Protein AF-A0A5J4SI68-F1 (afdb_monomer_lite)

Organism: NCBI:txid222440

Sequence (116 aa):
MGKGCCAIAISFLHKAMLLPDEFRGAMIEILKRNHSDIISGNFATVLNKCISDTDTYTYDHGLILALNLLRFGSEDVQQKVKEGVPIERVRNLMTNLDDKIQLTAELLNQRIIAIS

Structure (mmCIF, N/CA/C/O backbone):
data_AF-A0A5J4SI68-F1
#
_entry.id   AF-A0A5J4SI68-F1
#
loop_
_atom_site.group_PDB
_atom_site.id
_atom_site.type_symbol
_atom_site.label_atom_id
_atom_site.label_alt_id
_atom_site.label_comp_id
_atom_site.label_asym_id
_atom_site.label_entity_id
_atom_site.label_seq_id
_atom_site.pdbx_PDB_ins_code
_atom_site.Cartn_x
_atom_site.Cartn_y
_atom_site.Cartn_z
_atom_site.occupancy
_atom_site.B_iso_or_equiv
_atom_site.auth_seq_id
_atom_site.auth_comp_id
_atom_site.auth_asym_id
_atom_site.auth_atom_id
_atom_site.pdbx_PDB_model_num
ATOM 1 N N . MET A 1 1 ? -19.589 -11.917 -4.844 1.00 31.52 1 MET A N 1
ATOM 2 C CA . MET A 1 1 ? -19.246 -10.999 -5.956 1.00 31.52 1 MET A CA 1
ATOM 3 C C . MET A 1 1 ? -18.374 -9.888 -5.383 1.00 31.52 1 MET A C 1
ATOM 5 O O . MET A 1 1 ? -18.856 -9.185 -4.516 1.00 31.52 1 MET A O 1
ATOM 9 N N . GLY A 1 2 ? -17.094 -9.783 -5.763 1.00 37.62 2 GLY A N 1
ATOM 10 C CA . GLY A 1 2 ? -16.121 -8.916 -5.067 1.00 37.62 2 GLY A CA 1
ATOM 11 C C . GLY A 1 2 ? -15.034 -8.342 -5.978 1.00 37.62 2 GLY A C 1
ATOM 12 O O . GLY A 1 2 ? -13.863 -8.361 -5.624 1.00 37.62 2 GLY A O 1
ATOM 13 N N . LYS A 1 3 ? -15.405 -7.904 -7.188 1.00 38.47 3 LYS A N 1
ATOM 14 C CA . LYS A 1 3 ? -14.472 -7.297 -8.160 1.00 38.47 3 LYS A CA 1
ATOM 15 C C . LYS A 1 3 ? -14.630 -5.771 -8.296 1.00 38.47 3 LYS A C 1
ATOM 17 O O . LYS A 1 3 ? -13.828 -5.148 -8.976 1.00 38.47 3 LYS A O 1
ATOM 22 N N . GLY A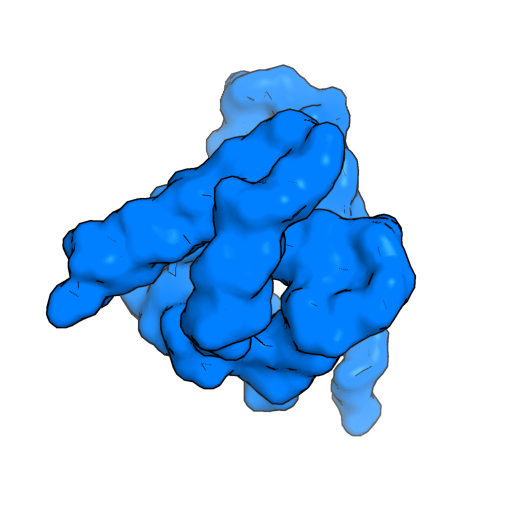 1 4 ? -15.643 -5.170 -7.661 1.00 37.66 4 GLY A N 1
ATOM 23 C CA . GLY A 1 4 ? -15.997 -3.756 -7.851 1.00 37.66 4 GLY A CA 1
ATOM 24 C C . GLY A 1 4 ? -15.249 -2.765 -6.954 1.00 37.66 4 GLY A C 1
ATOM 25 O O . GLY A 1 4 ? -14.876 -1.694 -7.420 1.00 37.66 4 GLY A O 1
ATOM 26 N N . CYS A 1 5 ? -14.982 -3.110 -5.690 1.00 49.34 5 CYS A N 1
ATOM 27 C CA . CYS A 1 5 ? -14.567 -2.117 -4.690 1.00 49.34 5 CYS A CA 1
ATOM 28 C C . CYS A 1 5 ? -13.175 -1.520 -4.954 1.00 49.34 5 CYS A C 1
ATOM 30 O O . CYS A 1 5 ? -13.004 -0.308 -4.859 1.00 49.34 5 CYS A O 1
ATOM 32 N N . CYS A 1 6 ? -12.195 -2.332 -5.362 1.00 44.94 6 CYS A N 1
ATOM 33 C CA . CYS A 1 6 ? -10.845 -1.827 -5.628 1.00 44.94 6 CYS A CA 1
ATOM 34 C C . CYS A 1 6 ? -10.768 -1.008 -6.916 1.00 44.94 6 CYS A C 1
ATOM 36 O O . CYS A 1 6 ? -10.133 0.035 -6.910 1.00 44.94 6 CYS A O 1
ATOM 38 N N . ALA A 1 7 ? -11.462 -1.403 -7.988 1.00 45.44 7 ALA A N 1
ATOM 39 C CA . ALA A 1 7 ? -11.508 -0.605 -9.214 1.00 45.44 7 ALA A CA 1
ATOM 40 C C . ALA A 1 7 ? -12.166 0.764 -8.971 1.00 45.44 7 ALA A C 1
ATOM 42 O O . ALA A 1 7 ? -11.699 1.775 -9.492 1.00 45.44 7 ALA A O 1
ATOM 43 N N . ILE A 1 8 ? -13.207 0.810 -8.134 1.00 51.62 8 ILE A N 1
ATOM 44 C CA . ILE A 1 8 ? -13.889 2.046 -7.735 1.00 51.62 8 ILE A CA 1
ATOM 45 C C . ILE A 1 8 ? -12.973 2.917 -6.861 1.00 51.62 8 ILE A C 1
ATOM 47 O O . ILE A 1 8 ? -12.798 4.095 -7.156 1.00 51.62 8 ILE A O 1
ATOM 51 N N . ALA A 1 9 ? -12.315 2.354 -5.844 1.00 52.81 9 ALA A N 1
ATOM 52 C CA . ALA A 1 9 ? -11.373 3.100 -5.005 1.00 52.81 9 ALA A CA 1
ATOM 53 C C . ALA A 1 9 ? -10.164 3.620 -5.806 1.00 52.81 9 ALA A C 1
ATOM 55 O O . ALA A 1 9 ? -9.810 4.791 -5.687 1.00 52.81 9 ALA A O 1
ATOM 56 N N . ILE A 1 10 ? -9.581 2.789 -6.677 1.00 52.22 10 ILE A N 1
ATOM 57 C CA . ILE A 1 10 ? -8.466 3.156 -7.562 1.00 52.22 10 ILE A CA 1
ATOM 58 C C . ILE A 1 10 ? -8.894 4.256 -8.539 1.00 52.22 10 ILE A C 1
ATOM 60 O O . ILE A 1 10 ? -8.157 5.217 -8.720 1.00 52.22 10 ILE A O 1
ATOM 64 N N . SER A 1 11 ? -10.092 4.182 -9.126 1.00 51.03 11 SER A N 1
ATOM 65 C CA . SER A 1 11 ? -10.582 5.225 -10.040 1.00 51.03 11 SER A CA 1
ATOM 66 C C . SER A 1 11 ? -10.960 6.531 -9.328 1.00 51.03 11 SER A C 1
ATOM 68 O O . SER A 1 11 ? -10.712 7.605 -9.880 1.00 51.03 11 SER A O 1
ATOM 70 N N . PHE A 1 12 ? -11.481 6.480 -8.097 1.00 56.56 12 PHE A N 1
ATOM 71 C CA . PHE A 1 12 ? -11.674 7.675 -7.268 1.00 56.56 12 PHE A CA 1
ATOM 72 C C . PHE A 1 12 ? -10.340 8.317 -6.871 1.00 56.56 12 PHE A C 1
ATOM 74 O O . PHE A 1 12 ? -10.210 9.534 -6.958 1.00 56.56 12 PHE A O 1
ATOM 81 N N . LEU A 1 13 ? -9.326 7.526 -6.514 1.00 56.66 13 LEU A N 1
ATOM 82 C CA . LEU A 1 13 ? -8.008 8.037 -6.125 1.00 56.66 13 LEU A CA 1
ATOM 83 C C . LEU A 1 13 ? -7.168 8.522 -7.306 1.00 56.66 13 LEU A C 1
ATOM 85 O O . LEU A 1 13 ? -6.516 9.555 -7.192 1.00 56.66 13 LEU A O 1
ATOM 89 N N . HIS A 1 14 ? -7.240 7.853 -8.457 1.00 55.75 14 HIS A N 1
ATOM 90 C CA . HIS A 1 14 ? -6.629 8.331 -9.696 1.00 55.75 14 HIS A CA 1
ATOM 91 C C . HIS A 1 14 ? -7.216 9.693 -10.099 1.00 55.75 14 HIS A C 1
ATOM 93 O O . HIS A 1 14 ? -6.481 10.611 -10.449 1.00 55.75 14 HIS A O 1
ATOM 99 N N . LYS A 1 15 ? -8.537 9.879 -9.950 1.00 51.34 15 LYS A N 1
ATOM 100 C CA . LYS A 1 15 ? -9.175 11.195 -10.112 1.00 51.34 15 LYS A CA 1
ATOM 101 C C . LYS A 1 15 ? -8.770 12.187 -9.016 1.00 51.34 15 LYS A C 1
ATOM 103 O O . LYS A 1 15 ? -8.568 13.353 -9.325 1.00 51.34 15 LYS A O 1
ATOM 108 N N . ALA A 1 16 ? -8.609 11.750 -7.766 1.00 51.22 16 ALA A N 1
ATOM 109 C CA . ALA A 1 16 ? -8.198 12.610 -6.652 1.00 51.22 16 ALA A CA 1
ATOM 110 C C . ALA A 1 16 ? -6.749 13.116 -6.764 1.00 51.22 16 ALA A C 1
ATOM 112 O O . ALA A 1 16 ? -6.457 14.221 -6.312 1.00 51.22 16 ALA A O 1
ATOM 113 N N . MET A 1 17 ? -5.849 12.347 -7.384 1.00 53.28 17 MET A N 1
ATOM 114 C CA . MET A 1 17 ? -4.486 12.792 -7.701 1.00 53.28 17 MET A CA 1
ATOM 115 C C . MET A 1 17 ? -4.437 13.875 -8.783 1.00 53.28 17 MET A C 1
ATOM 117 O O . MET A 1 17 ? -3.490 14.653 -8.818 1.00 53.28 17 MET A O 1
ATOM 121 N N . LEU A 1 18 ? -5.454 13.938 -9.646 1.00 55.22 18 LEU A N 1
ATOM 122 C CA . LEU A 1 18 ? -5.596 14.965 -10.682 1.00 55.22 18 LEU A CA 1
ATOM 123 C C . LEU A 1 18 ? -6.295 16.234 -10.167 1.00 55.22 18 LEU A C 1
ATOM 125 O O . LEU A 1 18 ? -6.437 17.198 -10.918 1.00 55.22 18 LEU A O 1
ATOM 129 N N . LEU A 1 19 ? -6.752 16.239 -8.910 1.00 49.75 19 LEU A N 1
ATOM 130 C CA . LEU A 1 19 ? -7.484 17.354 -8.322 1.00 49.75 19 LEU A CA 1
ATOM 131 C C . LEU A 1 19 ? -6.565 18.255 -7.472 1.00 49.75 19 LEU A C 1
ATOM 133 O O . LEU A 1 19 ? -5.753 17.740 -6.695 1.00 49.75 19 LEU A O 1
ATOM 137 N N . PRO A 1 20 ? -6.719 19.590 -7.572 1.00 50.00 20 PRO A N 1
ATOM 138 C CA . PRO A 1 20 ? -6.051 20.544 -6.689 1.00 50.00 20 PRO A CA 1
ATOM 139 C C . PRO A 1 20 ? -6.334 20.256 -5.205 1.00 50.00 20 PRO A C 1
ATOM 141 O O . PRO A 1 20 ? -7.408 19.757 -4.856 1.00 50.00 20 PRO A O 1
ATOM 144 N N . ASP A 1 21 ? -5.384 20.592 -4.325 1.00 53.19 21 ASP A N 1
ATOM 145 C CA . ASP A 1 21 ? -5.420 20.283 -2.883 1.00 53.19 21 ASP A CA 1
ATOM 146 C C . ASP A 1 21 ? -6.729 20.718 -2.190 1.00 53.19 21 ASP A C 1
ATOM 148 O O . ASP A 1 21 ? -7.222 20.022 -1.300 1.00 53.19 21 ASP A O 1
ATOM 152 N N . GLU A 1 22 ? -7.348 21.809 -2.648 1.00 53.22 22 GLU A N 1
ATOM 153 C CA . GLU A 1 22 ? -8.640 22.322 -2.166 1.00 53.22 22 GLU A CA 1
ATOM 154 C C . GLU A 1 22 ? -9.831 21.369 -2.393 1.00 53.22 22 GLU A C 1
ATOM 156 O O . GLU A 1 22 ? -10.756 21.325 -1.582 1.00 53.22 22 GLU A O 1
ATOM 161 N N . PHE A 1 23 ? -9.793 20.530 -3.432 1.00 52.97 23 PHE A N 1
ATOM 162 C CA . PHE A 1 23 ? -10.824 19.520 -3.709 1.00 52.97 23 PHE A CA 1
ATOM 163 C C . PHE A 1 23 ? -10.533 18.179 -3.029 1.00 52.97 23 PHE A C 1
ATOM 165 O O . PHE A 1 23 ? -11.426 17.336 -2.882 1.00 52.97 23 PHE A O 1
ATOM 172 N N . ARG A 1 24 ? -9.293 17.983 -2.566 1.00 55.19 24 ARG A N 1
ATOM 173 C CA . ARG A 1 24 ? -8.862 16.763 -1.880 1.00 55.19 24 ARG A CA 1
ATOM 174 C C . ARG A 1 24 ? -9.627 16.573 -0.564 1.00 55.19 24 ARG A C 1
ATOM 176 O O . ARG A 1 24 ? -10.003 15.450 -0.244 1.00 55.19 24 ARG A O 1
ATOM 183 N N . GLY A 1 25 ? -9.972 17.662 0.132 1.00 55.03 25 GLY A N 1
ATOM 184 C CA . GLY A 1 25 ? -10.804 17.635 1.344 1.00 55.03 25 GLY A CA 1
ATOM 185 C C . GLY A 1 25 ? -12.212 17.063 1.125 1.00 55.03 25 GLY A C 1
ATOM 186 O O . GLY A 1 25 ? -12.672 16.240 1.913 1.00 55.03 25 GLY A O 1
ATOM 187 N N . ALA A 1 26 ? -12.875 17.420 0.021 1.00 56.50 26 ALA A N 1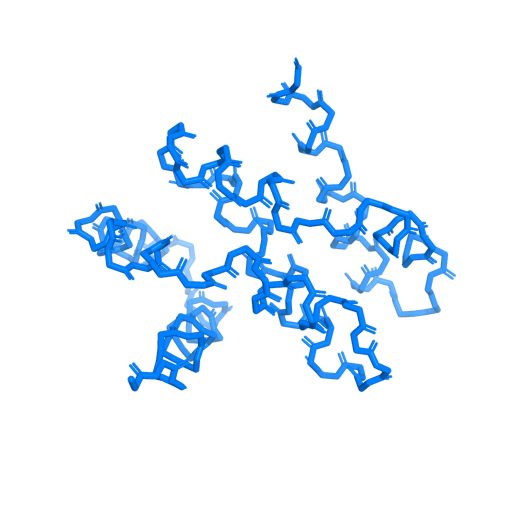
ATOM 188 C CA . ALA A 1 26 ? -14.205 16.900 -0.310 1.00 56.50 26 ALA A CA 1
ATOM 189 C C . ALA A 1 26 ? -14.170 15.405 -0.672 1.00 56.50 26 ALA A C 1
ATOM 191 O O . ALA A 1 26 ? -15.034 14.639 -0.248 1.00 56.50 26 ALA A O 1
ATOM 192 N N . MET A 1 27 ? -13.138 14.968 -1.402 1.00 56.97 27 MET A N 1
ATOM 193 C CA . MET A 1 27 ? -12.894 13.544 -1.663 1.00 56.97 27 MET A CA 1
ATOM 194 C C . MET A 1 27 ? -12.623 12.765 -0.371 1.00 56.97 27 MET A C 1
ATOM 196 O O . MET A 1 27 ? -13.150 11.668 -0.213 1.00 56.97 27 MET A O 1
ATOM 200 N N . ILE A 1 28 ? -11.863 13.332 0.570 1.00 56.72 28 ILE A N 1
ATOM 201 C CA . ILE A 1 28 ? -11.611 12.729 1.888 1.00 56.72 28 ILE A CA 1
ATOM 202 C C . ILE A 1 28 ? -12.912 12.573 2.681 1.00 56.72 28 ILE A C 1
ATOM 204 O O . ILE A 1 28 ? -13.128 11.525 3.279 1.00 56.72 28 ILE A O 1
ATOM 208 N N . GLU A 1 29 ? -13.809 13.559 2.660 1.00 61.12 29 GLU A N 1
ATOM 209 C CA . GLU A 1 29 ? -15.118 13.444 3.318 1.00 61.12 29 GLU A CA 1
ATOM 210 C C . GLU A 1 29 ? -16.030 12.404 2.648 1.00 61.12 29 GLU A C 1
ATOM 212 O O . GLU A 1 29 ? -16.757 11.680 3.331 1.00 61.12 29 GLU A O 1
ATOM 217 N N . ILE A 1 30 ? -15.962 12.261 1.320 1.00 58.94 30 ILE A N 1
ATOM 218 C CA . ILE A 1 30 ? -16.669 11.193 0.596 1.00 58.94 30 ILE A CA 1
ATOM 219 C C . ILE A 1 30 ? -16.102 9.823 0.969 1.00 58.94 30 ILE A C 1
ATOM 221 O O . ILE A 1 30 ? -16.877 8.907 1.242 1.00 58.94 30 ILE A O 1
ATOM 225 N N . LEU A 1 31 ? -14.776 9.678 1.019 1.00 57.06 31 LEU A N 1
ATOM 226 C CA . LEU A 1 31 ? -14.136 8.450 1.482 1.00 57.06 31 LEU A CA 1
ATOM 227 C C . LEU A 1 31 ? -14.595 8.149 2.912 1.00 57.06 31 LEU A C 1
ATOM 229 O O . LEU A 1 31 ? -15.136 7.069 3.131 1.00 57.06 31 LEU A O 1
ATOM 233 N N . LYS A 1 32 ? -14.531 9.125 3.830 1.00 57.88 32 LYS A N 1
ATOM 234 C CA . LYS A 1 32 ? -14.980 8.995 5.229 1.00 57.88 32 LYS A CA 1
ATOM 235 C C . LYS A 1 32 ? -16.396 8.477 5.381 1.00 57.88 32 LYS A C 1
ATOM 237 O O . LYS A 1 32 ? -16.635 7.593 6.199 1.00 57.88 32 LYS A O 1
ATOM 242 N N . ARG A 1 33 ? -17.327 8.984 4.576 1.00 59.59 33 ARG A N 1
ATOM 243 C CA . ARG A 1 33 ? -18.728 8.542 4.601 1.00 59.59 33 ARG A CA 1
ATOM 244 C C . ARG A 1 33 ? -18.937 7.130 4.048 1.00 59.59 33 ARG A C 1
ATOM 246 O O . ARG A 1 33 ? -19.932 6.511 4.396 1.00 59.59 33 ARG A O 1
ATOM 253 N N . ASN A 1 34 ? -18.016 6.624 3.227 1.00 58.19 34 ASN A N 1
ATOM 254 C CA . ASN A 1 34 ? -18.083 5.299 2.598 1.00 58.19 34 ASN A CA 1
ATOM 255 C C . ASN A 1 34 ? -17.017 4.323 3.143 1.00 58.19 34 ASN A C 1
ATOM 257 O O . ASN A 1 34 ? -16.781 3.270 2.547 1.00 58.19 34 ASN A O 1
ATOM 261 N N . HIS A 1 35 ? -16.341 4.659 4.253 1.00 59.66 35 HIS A N 1
ATOM 262 C CA . HIS A 1 35 ? -15.176 3.920 4.753 1.00 59.66 35 HIS A CA 1
ATOM 263 C C . HIS A 1 35 ? -15.471 2.441 5.017 1.00 59.66 35 HIS A C 1
ATOM 265 O O . HIS A 1 35 ? -14.637 1.608 4.669 1.00 59.66 35 HIS A O 1
ATOM 271 N N . SER A 1 36 ? -16.649 2.111 5.561 1.00 59.06 36 SER A N 1
ATOM 272 C CA . SER A 1 36 ? -17.058 0.725 5.820 1.00 59.06 36 SER A CA 1
ATOM 273 C C . SER A 1 36 ? -17.112 -0.104 4.544 1.00 59.06 36 SER A C 1
ATOM 275 O O . SER A 1 36 ? -16.622 -1.226 4.532 1.00 59.06 36 SER A O 1
ATOM 277 N N . ASP A 1 37 ? -17.643 0.459 3.461 1.00 60.06 37 ASP A N 1
ATOM 278 C CA . ASP A 1 37 ? -17.848 -0.259 2.204 1.00 60.06 37 ASP A CA 1
ATOM 279 C C . ASP A 1 37 ? -16.532 -0.427 1.439 1.00 60.06 37 ASP A C 1
ATOM 281 O O . ASP A 1 37 ? -16.297 -1.476 0.834 1.00 60.06 37 ASP A O 1
ATOM 285 N N . ILE A 1 38 ? -15.636 0.563 1.531 1.00 61.88 38 ILE A N 1
ATOM 286 C CA . ILE A 1 38 ? -14.302 0.539 0.911 1.00 61.88 38 ILE A CA 1
ATOM 287 C C . ILE A 1 38 ? -13.423 -0.554 1.525 1.00 61.88 38 ILE A C 1
ATOM 289 O O . ILE A 1 38 ? -12.751 -1.277 0.788 1.00 61.88 38 ILE A O 1
ATOM 293 N N . ILE A 1 39 ? -13.431 -0.683 2.856 1.00 64.62 39 ILE A N 1
ATOM 294 C CA . ILE A 1 39 ? -12.602 -1.666 3.573 1.00 64.62 39 ILE A CA 1
ATOM 295 C C . ILE A 1 39 ? -13.332 -2.989 3.852 1.00 64.62 39 ILE A C 1
ATOM 297 O O . ILE A 1 39 ? -12.755 -3.895 4.460 1.00 64.62 39 ILE A O 1
ATOM 301 N N . SER A 1 40 ? -14.591 -3.114 3.418 1.00 67.38 40 SER A N 1
ATOM 302 C CA . SER A 1 40 ? -15.389 -4.329 3.587 1.00 67.38 40 SER A CA 1
ATOM 303 C C . SER A 1 40 ? -14.843 -5.510 2.775 1.00 67.38 40 SER A C 1
ATOM 305 O O . SER A 1 40 ? -14.107 -5.372 1.794 1.00 67.38 40 SER A O 1
ATOM 307 N N . GLY A 1 41 ? -15.234 -6.718 3.182 1.00 76.12 41 GLY A N 1
ATOM 308 C CA . GLY A 1 41 ? -14.936 -7.938 2.439 1.00 76.12 41 GLY A CA 1
ATOM 309 C C . GLY A 1 41 ? -13.442 -8.266 2.398 1.00 76.12 41 GLY A C 1
ATOM 310 O O . GLY A 1 41 ? -12.790 -8.394 3.430 1.00 76.12 41 GLY A O 1
ATOM 311 N N . ASN A 1 42 ? -12.901 -8.463 1.195 1.00 80.50 42 ASN A N 1
ATOM 312 C CA . ASN A 1 42 ? -11.537 -8.951 0.969 1.00 80.50 42 ASN A CA 1
ATOM 313 C C . ASN A 1 42 ? -10.512 -7.832 0.710 1.00 80.50 42 ASN A C 1
ATOM 315 O O . ASN A 1 42 ? -9.472 -8.101 0.107 1.00 80.50 42 ASN A O 1
ATOM 319 N N . PHE A 1 43 ? -10.790 -6.600 1.154 1.00 83.69 43 PHE A N 1
ATOM 320 C CA . PHE A 1 43 ? -9.958 -5.418 0.900 1.00 83.69 43 PHE A CA 1
ATOM 321 C C . PHE A 1 43 ? -8.463 -5.662 1.147 1.00 83.69 43 PHE A C 1
ATOM 323 O O . PHE A 1 43 ? -7.664 -5.493 0.230 1.00 83.69 43 PHE A O 1
ATOM 330 N N . ALA A 1 44 ? -8.090 -6.132 2.343 1.00 86.69 44 ALA A N 1
ATOM 331 C CA . ALA A 1 44 ? -6.691 -6.377 2.705 1.00 86.69 44 ALA A CA 1
ATOM 332 C C . ALA A 1 44 ? -6.006 -7.354 1.731 1.00 86.69 44 ALA A C 1
ATOM 334 O O . ALA A 1 44 ? -4.890 -7.114 1.281 1.00 86.69 44 ALA A O 1
ATOM 335 N N . THR A 1 45 ? -6.706 -8.420 1.330 1.00 86.56 45 THR A N 1
ATOM 336 C CA . THR A 1 45 ? -6.205 -9.394 0.352 1.00 86.56 45 THR A CA 1
ATOM 337 C C . THR A 1 45 ? -6.019 -8.783 -1.034 1.00 86.56 45 THR A C 1
ATOM 339 O O . THR A 1 45 ? -5.057 -9.116 -1.722 1.00 86.56 45 THR A O 1
ATOM 342 N N . VAL A 1 46 ? -6.936 -7.921 -1.481 1.00 84.81 46 VAL A N 1
ATOM 343 C CA . VAL A 1 46 ? -6.817 -7.290 -2.803 1.00 84.81 46 VAL A CA 1
ATOM 344 C C . VAL A 1 46 ? -5.720 -6.230 -2.801 1.00 84.81 46 VAL A C 1
ATOM 346 O O . VAL A 1 46 ? -4.908 -6.222 -3.718 1.00 84.81 46 VAL A O 1
ATOM 349 N N . LEU A 1 47 ? -5.634 -5.409 -1.752 1.00 88.69 47 LEU A N 1
ATOM 350 C CA . LEU A 1 47 ? -4.561 -4.430 -1.587 1.00 88.69 47 LEU A CA 1
ATOM 351 C C . LEU A 1 47 ? -3.186 -5.107 -1.607 1.00 88.69 47 LEU A C 1
ATOM 353 O O . LEU A 1 47 ? -2.286 -4.661 -2.317 1.00 88.69 47 LEU A O 1
ATOM 357 N N . ASN A 1 48 ? -3.058 -6.226 -0.890 1.00 93.00 48 ASN A N 1
ATOM 358 C CA . ASN A 1 48 ? -1.844 -7.028 -0.882 1.00 93.00 48 ASN A CA 1
ATOM 359 C C . ASN A 1 48 ? -1.446 -7.480 -2.291 1.00 93.00 48 ASN A C 1
ATOM 361 O O . ASN A 1 48 ? -0.295 -7.307 -2.692 1.00 93.00 48 ASN A O 1
ATOM 365 N N . LYS A 1 49 ? -2.411 -8.009 -3.055 1.00 88.31 49 LYS A N 1
ATOM 366 C CA . LYS A 1 49 ? -2.197 -8.444 -4.440 1.00 88.31 49 LYS A CA 1
ATOM 367 C C . LYS A 1 49 ? -1.778 -7.295 -5.347 1.00 88.31 49 LYS A C 1
ATOM 369 O O . LYS A 1 49 ? -0.848 -7.482 -6.114 1.00 88.31 49 LYS A O 1
ATOM 374 N N . CYS A 1 50 ? -2.413 -6.128 -5.232 1.00 86.94 50 CYS A N 1
ATOM 375 C CA . CYS A 1 50 ? -2.051 -4.962 -6.035 1.00 86.94 50 CYS A CA 1
ATOM 376 C C . CYS A 1 50 ? -0.598 -4.538 -5.785 1.00 86.94 50 CYS A C 1
ATOM 378 O O . CYS A 1 50 ? 0.159 -4.394 -6.733 1.00 86.94 50 CYS A O 1
ATOM 380 N N . ILE A 1 51 ? -0.176 -4.400 -4.523 1.00 91.31 51 ILE A N 1
ATOM 381 C CA . ILE A 1 51 ? 1.198 -3.974 -4.186 1.00 91.31 51 ILE A CA 1
ATOM 382 C C . ILE A 1 51 ? 2.234 -5.060 -4.534 1.00 91.31 51 ILE A C 1
ATOM 384 O O . ILE A 1 51 ? 3.383 -4.764 -4.869 1.00 91.31 51 ILE A O 1
ATOM 388 N N . SER A 1 52 ? 1.839 -6.330 -4.450 1.00 93.06 52 SER A N 1
ATOM 389 C CA . SER A 1 52 ? 2.702 -7.473 -4.773 1.00 93.06 52 SER A CA 1
ATOM 390 C C . SER A 1 52 ? 2.758 -7.795 -6.264 1.00 93.06 52 SER A C 1
ATOM 392 O O . SER A 1 52 ? 3.477 -8.718 -6.644 1.00 93.06 52 SER A O 1
ATOM 394 N N . ASP A 1 53 ? 2.019 -7.067 -7.102 1.00 91.00 53 ASP A N 1
ATOM 395 C CA . ASP A 1 53 ? 2.027 -7.282 -8.542 1.00 91.00 53 ASP A CA 1
ATOM 396 C C . ASP A 1 53 ? 3.417 -6.987 -9.139 1.00 91.00 53 ASP A C 1
ATOM 398 O O . ASP A 1 53 ? 4.269 -6.286 -8.571 1.00 91.00 53 ASP A O 1
ATOM 402 N N . THR A 1 54 ? 3.648 -7.573 -10.303 1.00 88.94 54 THR A N 1
ATOM 403 C CA . THR A 1 54 ? 4.806 -7.324 -11.158 1.00 88.94 54 THR A CA 1
ATOM 404 C C . THR A 1 54 ? 4.572 -6.163 -12.118 1.00 88.94 54 THR A C 1
ATOM 406 O O . THR A 1 54 ? 5.539 -5.539 -12.548 1.00 88.94 54 THR A O 1
ATOM 409 N N . ASP A 1 55 ? 3.311 -5.858 -12.439 1.00 89.50 55 ASP A N 1
ATOM 410 C CA . ASP A 1 55 ? 2.950 -4.729 -13.287 1.00 89.50 55 ASP A CA 1
ATOM 411 C C . ASP A 1 55 ? 3.124 -3.396 -12.546 1.00 89.50 55 ASP A C 1
ATOM 413 O O . ASP A 1 55 ? 2.503 -3.152 -11.508 1.00 89.50 55 ASP A O 1
ATOM 417 N N . THR A 1 56 ? 3.958 -2.521 -13.115 1.00 86.25 56 THR A N 1
ATOM 418 C CA . THR A 1 56 ? 4.305 -1.215 -12.537 1.00 86.25 56 THR A CA 1
ATOM 419 C C . THR A 1 56 ? 3.101 -0.337 -12.286 1.00 86.25 56 THR A C 1
ATOM 421 O O . THR A 1 56 ? 3.002 0.266 -11.221 1.00 86.25 56 THR A O 1
ATOM 424 N N . TYR A 1 57 ? 2.157 -0.302 -13.223 1.00 84.06 57 TYR A N 1
ATOM 425 C CA . TYR A 1 57 ? 0.958 0.502 -13.049 1.00 84.06 57 TYR A CA 1
ATOM 426 C C . TYR A 1 57 ? 0.138 0.003 -11.852 1.00 84.06 57 TYR A C 1
ATOM 428 O O . TYR A 1 57 ? -0.301 0.795 -11.019 1.00 84.06 57 TYR A O 1
ATOM 436 N N . THR A 1 58 ? -0.018 -1.311 -11.721 1.00 82.88 58 THR A N 1
ATOM 437 C CA . THR A 1 58 ? -0.820 -1.932 -10.667 1.00 82.88 58 THR A CA 1
ATOM 438 C C . THR A 1 58 ? -0.220 -1.737 -9.275 1.00 82.88 58 THR A C 1
ATOM 440 O O . THR A 1 58 ? -0.946 -1.325 -8.361 1.00 82.88 58 THR A O 1
ATOM 443 N N . TYR A 1 59 ? 1.083 -1.982 -9.091 1.00 87.06 59 TYR A N 1
ATOM 444 C CA . TYR A 1 59 ? 1.684 -1.822 -7.764 1.00 87.06 59 TYR A CA 1
ATOM 445 C C . TYR A 1 59 ? 1.855 -0.356 -7.363 1.00 87.06 59 TYR A C 1
ATOM 447 O O . TYR A 1 59 ? 1.663 -0.046 -6.188 1.00 87.06 59 TYR A O 1
ATOM 455 N N . ASP A 1 60 ? 2.119 0.553 -8.306 1.00 87.12 60 ASP A N 1
ATOM 456 C CA . ASP A 1 60 ? 2.182 1.995 -8.032 1.00 87.12 60 ASP A CA 1
ATOM 457 C C . ASP A 1 60 ? 0.829 2.520 -7.521 1.00 87.12 60 ASP A C 1
ATOM 459 O O . ASP A 1 60 ? 0.733 3.112 -6.443 1.00 87.12 60 ASP A O 1
ATOM 463 N N . HIS A 1 61 ? -0.266 2.169 -8.203 1.00 82.19 61 HIS A N 1
ATOM 464 C CA . HIS A 1 61 ? -1.613 2.523 -7.744 1.00 82.19 61 HIS A CA 1
ATOM 465 C C . HIS A 1 61 ? -1.950 1.888 -6.389 1.00 82.19 61 HIS A C 1
ATOM 467 O O . HIS A 1 61 ? -2.628 2.511 -5.568 1.00 82.19 61 HIS A O 1
ATOM 473 N N . GLY A 1 62 ? -1.460 0.672 -6.125 1.00 88.31 62 GLY A N 1
ATOM 474 C CA . GLY A 1 62 ? -1.571 0.020 -4.821 1.00 88.31 62 GLY A CA 1
ATOM 475 C C . GLY A 1 62 ? -0.863 0.794 -3.702 1.00 88.31 62 GLY A C 1
ATOM 476 O O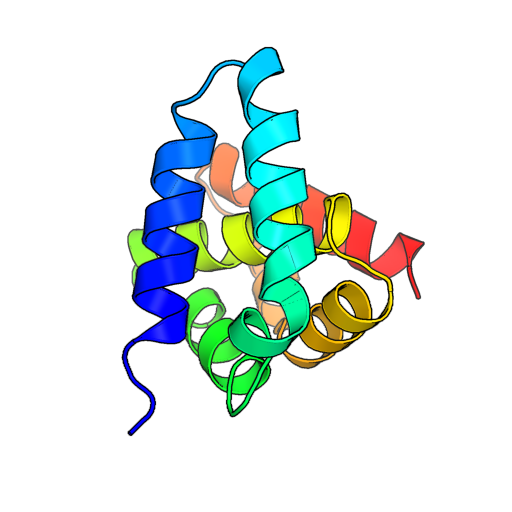 . GLY A 1 62 ? -1.450 0.999 -2.636 1.00 88.31 62 GLY A O 1
ATOM 477 N N . LEU A 1 63 ? 0.366 1.264 -3.945 1.00 89.44 63 LEU A N 1
ATOM 478 C CA . LEU A 1 63 ? 1.141 2.068 -2.993 1.00 89.44 63 LEU A CA 1
ATOM 479 C C . LEU A 1 63 ? 0.451 3.402 -2.690 1.00 89.44 63 LEU A C 1
ATOM 481 O O . LEU A 1 63 ? 0.271 3.762 -1.525 1.00 89.44 63 LEU A O 1
ATOM 485 N N . ILE A 1 64 ? 0.008 4.105 -3.732 1.00 86.88 64 ILE A N 1
ATOM 486 C CA . ILE A 1 64 ? -0.688 5.391 -3.621 1.00 86.88 64 ILE A CA 1
ATOM 487 C C . ILE A 1 64 ? -2.005 5.236 -2.853 1.00 86.88 64 ILE A C 1
ATOM 489 O O . ILE A 1 64 ? -2.326 6.059 -1.990 1.00 86.88 64 ILE A O 1
ATOM 493 N N . LEU A 1 65 ? -2.771 4.178 -3.135 1.00 83.56 65 LEU A N 1
ATOM 494 C CA . LEU A 1 65 ? -4.001 3.849 -2.412 1.00 83.56 65 LEU A CA 1
ATOM 495 C C . LEU A 1 65 ? -3.720 3.635 -0.922 1.00 83.56 65 LEU A C 1
ATOM 497 O O . LEU A 1 65 ? -4.364 4.270 -0.085 1.00 83.56 65 LEU A O 1
ATOM 501 N N . ALA A 1 66 ? -2.742 2.789 -0.589 1.00 89.50 66 ALA A N 1
ATOM 502 C CA . ALA A 1 66 ? -2.374 2.521 0.798 1.00 89.50 66 ALA A CA 1
ATOM 503 C C . ALA A 1 66 ? -1.937 3.801 1.526 1.00 89.50 66 ALA A C 1
ATOM 505 O O . ALA A 1 66 ? -2.429 4.086 2.617 1.00 89.50 66 ALA A O 1
ATOM 506 N N . LEU A 1 67 ? -1.072 4.610 0.908 1.00 88.38 67 LEU A N 1
ATOM 507 C CA . LEU A 1 67 ? -0.559 5.841 1.508 1.00 88.38 67 LEU A CA 1
ATOM 508 C C . LEU A 1 67 ? -1.677 6.851 1.794 1.00 88.38 67 LEU A C 1
ATOM 510 O O . LEU A 1 67 ? -1.742 7.414 2.888 1.00 88.38 67 LEU A O 1
ATOM 514 N N . ASN A 1 68 ? -2.586 7.059 0.840 1.00 82.25 68 ASN A N 1
ATOM 515 C CA . ASN A 1 68 ? -3.702 7.986 1.020 1.00 82.25 68 ASN A CA 1
ATOM 516 C C . ASN A 1 68 ? -4.660 7.523 2.121 1.00 82.25 68 ASN A C 1
ATOM 518 O O . ASN A 1 68 ? -5.062 8.327 2.966 1.00 82.25 68 ASN A O 1
ATOM 522 N N . LEU A 1 69 ? -4.989 6.231 2.157 1.00 82.25 69 LEU A N 1
ATOM 523 C CA . LEU A 1 69 ? -5.853 5.686 3.199 1.00 82.25 69 LEU A CA 1
ATOM 524 C C . LEU A 1 69 ? -5.194 5.735 4.585 1.00 82.25 69 LEU A C 1
ATOM 526 O O . LEU A 1 69 ? -5.877 6.034 5.559 1.00 82.25 69 LEU A O 1
ATOM 530 N N . LEU A 1 70 ? -3.874 5.547 4.692 1.00 85.75 70 LEU A N 1
ATOM 531 C CA . LEU A 1 70 ? -3.164 5.732 5.964 1.00 85.75 70 LEU A CA 1
ATOM 532 C C . LEU A 1 70 ? -3.058 7.196 6.411 1.00 85.75 70 LEU A C 1
ATOM 534 O O . LEU A 1 70 ? -2.895 7.486 7.601 1.00 85.75 70 LEU A O 1
ATOM 538 N N . ARG A 1 71 ? -3.079 8.137 5.465 1.00 82.06 71 ARG A N 1
ATOM 539 C CA . ARG A 1 71 ? -2.964 9.568 5.762 1.00 82.06 71 ARG A CA 1
ATOM 540 C C . ARG A 1 71 ? -4.298 10.186 6.169 1.00 82.06 71 ARG A C 1
ATOM 542 O O . ARG A 1 71 ? -4.310 11.049 7.041 1.00 82.06 71 ARG A O 1
ATOM 549 N N . PHE A 1 72 ? -5.393 9.759 5.545 1.00 78.00 72 PHE A N 1
ATOM 550 C CA . PHE A 1 72 ? -6.693 10.428 5.666 1.00 78.00 72 PHE A CA 1
ATOM 551 C C . PHE A 1 72 ? -7.832 9.528 6.158 1.00 78.00 72 PHE A C 1
ATOM 553 O O . PHE A 1 72 ? -8.897 10.039 6.512 1.00 78.00 72 PHE A O 1
ATOM 560 N N . GLY A 1 73 ? -7.629 8.209 6.176 1.00 76.12 73 GLY A N 1
ATOM 561 C CA . GLY A 1 73 ? -8.604 7.252 6.689 1.00 76.12 73 GLY A CA 1
ATOM 562 C C . GLY A 1 73 ? -8.798 7.370 8.201 1.00 76.12 73 GLY A C 1
ATOM 563 O O . GLY A 1 73 ? -7.931 7.881 8.914 1.00 76.12 73 GLY A O 1
ATOM 564 N N . SER A 1 74 ? -9.938 6.876 8.694 1.00 79.19 74 SER A N 1
ATOM 565 C CA . SER A 1 74 ? -10.172 6.681 10.132 1.00 79.19 74 SER A CA 1
ATOM 566 C C . SER A 1 74 ? -9.235 5.611 10.700 1.00 79.19 74 SER A C 1
ATOM 568 O O . SER A 1 74 ? -8.621 4.867 9.939 1.00 79.19 74 SER A O 1
ATOM 570 N N . GLU A 1 75 ? -9.147 5.494 12.024 1.00 85.12 75 GLU A N 1
ATOM 571 C CA . GLU A 1 75 ? -8.325 4.465 12.684 1.00 85.12 75 GLU A CA 1
ATOM 572 C C . GLU A 1 75 ? -8.643 3.048 12.178 1.00 85.12 75 GLU A C 1
ATOM 574 O O . GLU A 1 75 ? -7.728 2.317 11.807 1.00 85.12 75 GLU A O 1
ATOM 579 N N . ASP A 1 76 ? -9.925 2.698 12.021 1.00 82.44 76 ASP A N 1
ATOM 580 C CA . ASP A 1 76 ? -10.341 1.400 11.464 1.00 82.44 76 ASP A CA 1
ATOM 581 C C . ASP A 1 76 ? -9.812 1.162 10.040 1.00 82.44 76 ASP A C 1
ATOM 583 O O . ASP A 1 76 ? -9.336 0.074 9.708 1.00 82.44 76 ASP A O 1
ATOM 587 N N . VAL A 1 77 ? -9.867 2.191 9.185 1.00 82.69 77 VAL A N 1
ATOM 588 C CA . VAL A 1 77 ? -9.325 2.126 7.820 1.00 82.69 77 VAL A CA 1
ATOM 589 C C . VAL A 1 77 ? -7.815 1.956 7.872 1.00 82.69 77 VAL A C 1
ATOM 591 O O . VAL A 1 77 ? -7.271 1.118 7.155 1.00 82.69 77 VAL A O 1
ATOM 594 N N . GLN A 1 78 ? -7.138 2.726 8.724 1.00 87.50 78 GLN A N 1
ATOM 595 C CA . GLN A 1 78 ? -5.692 2.646 8.887 1.00 87.50 78 GLN A CA 1
ATOM 596 C C . GLN A 1 78 ? -5.279 1.236 9.319 1.00 87.50 78 GLN A C 1
ATOM 598 O O . GLN A 1 78 ? -4.395 0.644 8.700 1.00 87.50 78 GLN A O 1
ATOM 603 N N . GLN A 1 79 ? -5.974 0.658 10.299 1.00 88.62 79 GLN A N 1
ATOM 604 C CA . GLN A 1 79 ? -5.716 -0.696 10.773 1.00 88.62 79 GLN A CA 1
ATOM 605 C C . GLN A 1 79 ? -5.941 -1.739 9.670 1.00 88.62 79 GLN A C 1
ATOM 607 O O . GLN A 1 79 ? -5.090 -2.603 9.454 1.00 88.62 79 GLN A O 1
ATOM 612 N N . LYS A 1 80 ? -7.025 -1.621 8.892 1.00 86.50 80 LYS A N 1
ATOM 613 C CA . LYS A 1 80 ? -7.298 -2.547 7.782 1.00 86.50 80 LYS A CA 1
ATOM 614 C C . LYS A 1 80 ? -6.279 -2.444 6.649 1.00 86.50 80 LYS A C 1
ATOM 616 O O . LYS A 1 80 ? -5.932 -3.448 6.028 1.00 86.50 80 LYS A O 1
ATOM 621 N N . VAL A 1 81 ? -5.787 -1.241 6.370 1.00 89.12 81 VAL A N 1
ATOM 622 C CA . VAL A 1 81 ? -4.711 -1.027 5.396 1.00 89.12 81 VAL A CA 1
ATOM 623 C C . VAL A 1 81 ? -3.415 -1.654 5.896 1.00 89.12 81 VAL A C 1
ATOM 625 O O . VAL A 1 81 ? -2.776 -2.364 5.125 1.00 89.12 81 VAL A O 1
ATOM 628 N N . LYS A 1 82 ? -3.060 -1.491 7.179 1.00 92.12 82 LYS A N 1
ATOM 629 C CA . LYS A 1 82 ? -1.883 -2.156 7.770 1.00 92.12 82 LYS A CA 1
ATOM 630 C C . LYS A 1 82 ? -1.939 -3.676 7.606 1.00 92.12 82 LYS A C 1
ATOM 632 O O . LYS A 1 82 ? -0.933 -4.267 7.235 1.00 92.12 82 LYS A O 1
ATOM 637 N N . GLU A 1 83 ? -3.101 -4.296 7.816 1.00 91.50 83 GLU A N 1
ATOM 638 C CA . GLU A 1 83 ? -3.292 -5.741 7.593 1.00 91.50 83 GLU A CA 1
ATOM 639 C C . GLU A 1 83 ? -3.044 -6.166 6.134 1.00 91.50 83 GLU A C 1
ATOM 641 O O . GLU A 1 83 ? -2.632 -7.296 5.877 1.00 91.50 83 GLU A O 1
ATOM 646 N N . GLY A 1 84 ? -3.327 -5.286 5.169 1.00 90.94 84 GLY A N 1
ATOM 647 C CA . GLY A 1 84 ? -3.212 -5.579 3.741 1.00 90.94 84 GLY A CA 1
ATOM 648 C C . GLY A 1 84 ? -1.850 -5.266 3.124 1.00 90.94 84 GLY A C 1
ATOM 649 O O . GLY A 1 84 ? -1.519 -5.833 2.084 1.00 90.94 84 GLY A O 1
ATOM 650 N N . VAL A 1 85 ? -1.053 -4.377 3.723 1.00 95.31 85 VAL A N 1
ATOM 651 C CA . VAL A 1 85 ? 0.213 -3.935 3.124 1.00 95.31 85 VAL A CA 1
ATOM 652 C C . VAL A 1 85 ? 1.308 -5.007 3.278 1.00 95.31 85 VAL A C 1
ATOM 654 O O . VAL A 1 85 ? 1.684 -5.353 4.398 1.00 95.31 85 VAL A O 1
ATOM 657 N N . PRO A 1 86 ? 1.896 -5.506 2.173 1.00 96.19 86 PRO A N 1
ATOM 658 C CA . PRO A 1 86 ? 3.036 -6.414 2.220 1.00 96.19 86 PRO A CA 1
ATOM 659 C C . PRO A 1 86 ? 4.321 -5.630 2.528 1.00 96.19 86 PRO A C 1
ATOM 661 O O . PRO A 1 86 ? 4.999 -5.151 1.619 1.00 96.19 86 PRO A O 1
ATOM 664 N N . ILE A 1 87 ? 4.664 -5.486 3.813 1.00 94.69 87 ILE A N 1
ATOM 665 C CA . ILE A 1 87 ? 5.751 -4.596 4.265 1.00 94.69 87 ILE A CA 1
ATOM 666 C C . ILE A 1 87 ? 7.107 -4.883 3.602 1.00 94.69 87 ILE A C 1
ATOM 668 O O . ILE A 1 87 ? 7.808 -3.954 3.212 1.00 94.69 87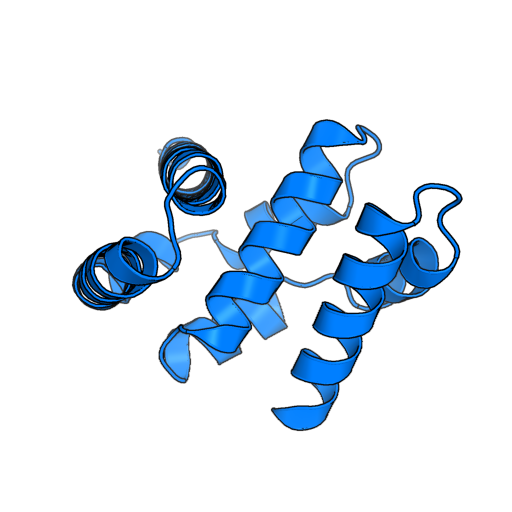 ILE A O 1
ATOM 672 N N . GLU A 1 88 ? 7.449 -6.154 3.386 1.00 95.44 88 GLU A N 1
ATOM 673 C CA . GLU A 1 88 ? 8.700 -6.539 2.720 1.00 95.44 88 GLU A CA 1
ATOM 674 C C . GLU A 1 88 ? 8.732 -6.085 1.258 1.00 95.44 88 GLU A C 1
ATOM 676 O O . GLU A 1 88 ? 9.749 -5.603 0.764 1.00 95.44 88 GLU A O 1
ATOM 681 N N . ARG A 1 89 ? 7.592 -6.155 0.563 1.00 95.62 89 ARG A N 1
ATOM 682 C CA . ARG A 1 89 ? 7.483 -5.648 -0.806 1.00 95.62 89 ARG A CA 1
ATOM 683 C C . ARG A 1 89 ? 7.623 -4.130 -0.842 1.00 95.62 89 ARG A C 1
ATOM 685 O O . ARG A 1 89 ? 8.317 -3.627 -1.718 1.00 95.62 89 ARG A O 1
ATOM 692 N N . VAL A 1 90 ? 7.016 -3.417 0.108 1.00 95.88 90 VAL A N 1
ATOM 693 C CA . VAL A 1 90 ? 7.165 -1.957 0.225 1.00 95.88 90 VAL A CA 1
ATOM 694 C C . VAL A 1 90 ? 8.629 -1.584 0.451 1.00 95.88 90 VAL A C 1
ATOM 696 O O . VAL A 1 90 ? 9.145 -0.728 -0.258 1.00 95.88 90 VAL A O 1
ATOM 699 N N . ARG A 1 91 ? 9.329 -2.273 1.359 1.00 95.69 91 ARG A N 1
ATOM 700 C CA . ARG A 1 91 ? 10.762 -2.052 1.612 1.00 95.69 91 ARG A CA 1
ATOM 701 C C . ARG A 1 91 ? 11.618 -2.281 0.370 1.00 95.69 91 ARG A C 1
ATOM 703 O O . ARG A 1 91 ? 12.482 -1.466 0.075 1.00 95.69 91 ARG A O 1
ATOM 710 N N . ASN A 1 92 ? 11.330 -3.329 -0.400 1.00 95.81 92 ASN A N 1
ATOM 711 C CA . ASN A 1 92 ? 12.023 -3.583 -1.665 1.00 95.81 92 ASN A CA 1
ATOM 712 C C . ASN A 1 92 ? 11.766 -2.489 -2.714 1.00 95.81 92 ASN A C 1
ATOM 714 O O . ASN A 1 92 ? 12.620 -2.236 -3.554 1.00 95.81 92 ASN A O 1
ATOM 718 N N . LEU A 1 93 ? 10.597 -1.842 -2.690 1.00 94.94 93 LEU A N 1
ATOM 719 C CA . LEU A 1 93 ? 10.261 -0.758 -3.619 1.00 94.94 93 LEU A CA 1
ATOM 720 C C . LEU A 1 93 ? 10.888 0.589 -3.226 1.00 94.94 93 LEU A C 1
ATOM 722 O O . LEU A 1 93 ? 10.934 1.484 -4.062 1.00 94.94 93 LEU A O 1
ATOM 726 N N . MET A 1 94 ? 11.444 0.727 -2.017 1.00 95.44 94 MET A N 1
ATOM 727 C CA . MET A 1 94 ? 12.231 1.908 -1.623 1.00 95.44 94 MET A CA 1
ATOM 728 C C . MET A 1 94 ? 13.569 2.017 -2.373 1.00 95.44 94 MET A C 1
ATOM 730 O O . MET A 1 94 ? 14.245 3.029 -2.270 1.00 95.44 94 MET A O 1
ATOM 734 N N . THR A 1 95 ? 13.981 0.985 -3.110 1.00 93.94 95 THR A N 1
ATOM 735 C CA . THR A 1 95 ? 15.178 1.015 -3.969 1.00 93.94 95 THR A CA 1
ATOM 736 C C . THR A 1 95 ? 14.823 0.962 -5.458 1.00 93.94 95 THR A C 1
ATOM 738 O O . THR A 1 95 ? 15.661 0.604 -6.287 1.00 93.94 95 THR A O 1
ATOM 741 N N . ASN A 1 96 ? 13.569 1.275 -5.809 1.00 94.44 96 ASN A N 1
ATOM 742 C CA . ASN A 1 96 ? 13.116 1.325 -7.197 1.00 94.44 96 ASN A CA 1
ATOM 743 C C . ASN A 1 96 ? 13.838 2.446 -7.968 1.00 94.44 96 ASN A C 1
ATOM 745 O O . ASN A 1 96 ? 14.168 3.477 -7.398 1.00 94.44 96 ASN A O 1
ATOM 749 N N . LEU A 1 97 ? 14.070 2.238 -9.266 1.00 92.62 97 LEU A N 1
ATOM 750 C CA . LEU A 1 97 ? 14.715 3.224 -10.142 1.00 92.62 97 LEU A CA 1
ATOM 751 C C . LEU A 1 97 ? 13.799 4.407 -10.495 1.00 92.62 97 LEU A C 1
ATOM 753 O O . LEU A 1 97 ? 14.289 5.426 -10.971 1.00 92.62 97 LEU A O 1
ATOM 757 N N . ASP A 1 98 ? 12.484 4.260 -10.327 1.00 93.75 98 ASP A N 1
ATOM 758 C CA . ASP A 1 98 ? 11.534 5.359 -10.468 1.00 93.75 98 ASP A CA 1
ATOM 759 C C . ASP A 1 98 ? 11.415 6.123 -9.141 1.00 93.75 98 ASP A C 1
ATOM 761 O O . ASP A 1 98 ? 10.853 5.616 -8.163 1.00 93.75 98 ASP A O 1
ATOM 765 N N . ASP A 1 99 ? 11.907 7.364 -9.133 1.00 91.69 99 ASP A N 1
ATOM 766 C CA . ASP A 1 99 ? 11.936 8.246 -7.961 1.00 91.69 99 ASP A CA 1
ATOM 767 C C . ASP A 1 99 ? 10.557 8.428 -7.305 1.00 91.69 99 ASP A C 1
ATOM 769 O O . ASP A 1 99 ? 10.456 8.573 -6.084 1.00 91.69 99 ASP A O 1
ATOM 773 N N . LYS A 1 100 ? 9.465 8.427 -8.086 1.00 90.06 100 LYS A N 1
ATOM 774 C CA . LYS A 1 100 ? 8.111 8.616 -7.538 1.00 90.06 100 LYS A CA 1
ATOM 775 C C . LYS A 1 100 ? 7.643 7.374 -6.800 1.00 90.06 100 LYS A C 1
ATOM 777 O O . LYS A 1 100 ? 7.040 7.486 -5.729 1.00 90.06 100 LYS A O 1
ATOM 782 N N . ILE A 1 101 ? 7.924 6.202 -7.361 1.00 91.81 101 ILE A N 1
ATOM 783 C CA . ILE A 1 101 ? 7.593 4.914 -6.746 1.00 91.81 101 ILE A CA 1
ATOM 784 C C . ILE A 1 101 ? 8.418 4.734 -5.474 1.00 91.81 101 ILE A C 1
ATOM 786 O O . ILE A 1 101 ? 7.855 4.402 -4.427 1.00 91.81 101 ILE A O 1
ATOM 790 N N . GLN A 1 102 ? 9.722 5.022 -5.546 1.00 94.75 102 GLN A N 1
ATOM 791 C CA . GLN A 1 102 ? 10.616 5.018 -4.393 1.00 94.75 102 GLN A CA 1
ATOM 792 C C . GLN A 1 102 ? 10.077 5.923 -3.279 1.00 94.75 102 GLN A C 1
ATOM 794 O O . GLN A 1 102 ? 9.839 5.452 -2.165 1.00 94.75 102 GLN A O 1
ATOM 799 N N . LEU A 1 103 ? 9.814 7.198 -3.582 1.00 92.25 103 LEU A N 1
ATOM 800 C CA . LEU A 1 103 ? 9.327 8.164 -2.598 1.00 92.25 103 LEU A CA 1
ATOM 801 C C . LEU A 1 103 ? 7.991 7.724 -1.982 1.00 92.25 103 LEU A C 1
ATOM 803 O O . LEU A 1 103 ? 7.785 7.838 -0.774 1.00 92.25 103 LEU A O 1
ATOM 807 N N . THR A 1 104 ? 7.076 7.189 -2.793 1.00 92.06 104 THR A N 1
ATOM 808 C CA . THR A 1 104 ? 5.778 6.701 -2.306 1.00 92.06 104 THR A CA 1
ATOM 809 C C . THR A 1 104 ? 5.952 5.517 -1.354 1.00 92.06 104 THR A C 1
ATOM 811 O O . THR A 1 104 ? 5.298 5.470 -0.308 1.00 92.06 104 THR A O 1
ATOM 814 N N . ALA A 1 105 ? 6.851 4.581 -1.671 1.00 94.81 105 ALA A N 1
ATOM 815 C CA . ALA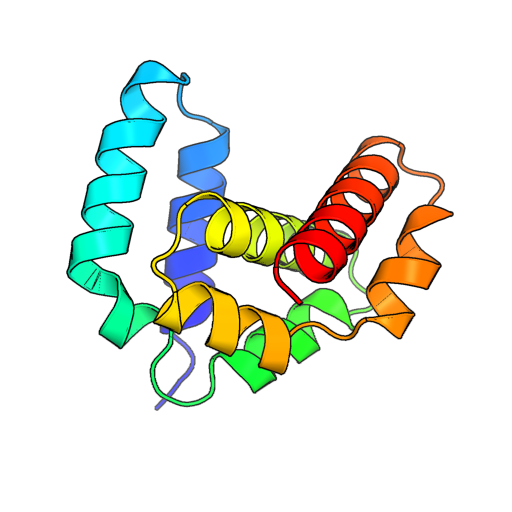 A 1 105 ? 7.166 3.441 -0.815 1.00 94.81 105 ALA A CA 1
ATOM 816 C C . ALA A 1 105 ? 7.823 3.872 0.509 1.00 94.81 105 ALA A C 1
ATOM 818 O O . ALA A 1 105 ? 7.448 3.370 1.572 1.00 94.81 105 ALA A O 1
ATOM 819 N N . GLU A 1 106 ? 8.744 4.838 0.469 1.00 94.81 106 GLU A N 1
ATOM 820 C CA . GLU A 1 106 ? 9.382 5.408 1.660 1.00 94.81 106 GLU A CA 1
ATOM 821 C C . GLU A 1 106 ? 8.359 6.074 2.586 1.00 94.81 106 GLU A C 1
ATOM 823 O O . GLU A 1 106 ? 8.301 5.757 3.779 1.00 94.81 106 GLU A O 1
ATOM 828 N N . LEU A 1 107 ? 7.505 6.942 2.034 1.00 93.81 107 LEU A N 1
ATOM 829 C CA . LEU A 1 107 ? 6.445 7.620 2.784 1.00 93.81 107 LEU A CA 1
ATOM 830 C C . LEU A 1 107 ? 5.446 6.623 3.380 1.00 93.81 107 LEU A C 1
ATOM 832 O O . LEU A 1 107 ? 5.017 6.780 4.526 1.00 93.81 107 LEU A O 1
ATOM 836 N N . LEU A 1 108 ? 5.092 5.575 2.629 1.00 93.25 108 LEU A N 1
ATOM 837 C CA . LEU A 1 108 ? 4.209 4.518 3.112 1.00 93.25 108 LEU A CA 1
ATOM 838 C C . LEU A 1 108 ? 4.838 3.757 4.287 1.00 93.25 108 LEU A C 1
ATOM 840 O O . LEU A 1 108 ? 4.188 3.588 5.320 1.00 93.25 108 LEU A O 1
ATOM 844 N N . ASN A 1 109 ? 6.104 3.347 4.169 1.00 95.81 109 ASN A N 1
ATOM 845 C CA . ASN A 1 109 ? 6.823 2.649 5.236 1.00 95.81 109 ASN A CA 1
ATOM 846 C C . ASN A 1 109 ? 6.951 3.518 6.500 1.00 95.81 109 ASN A C 1
ATOM 848 O O . ASN A 1 109 ? 6.649 3.053 7.599 1.00 95.81 109 ASN A O 1
ATOM 852 N N . GLN A 1 110 ? 7.317 4.797 6.353 1.00 93.12 110 GLN A N 1
ATOM 853 C CA . GLN A 1 110 ? 7.361 5.751 7.469 1.00 93.12 110 GLN A CA 1
ATOM 854 C C . GLN A 1 110 ? 6.004 5.874 8.160 1.00 93.12 110 GLN A C 1
ATOM 856 O O . GLN A 1 110 ? 5.924 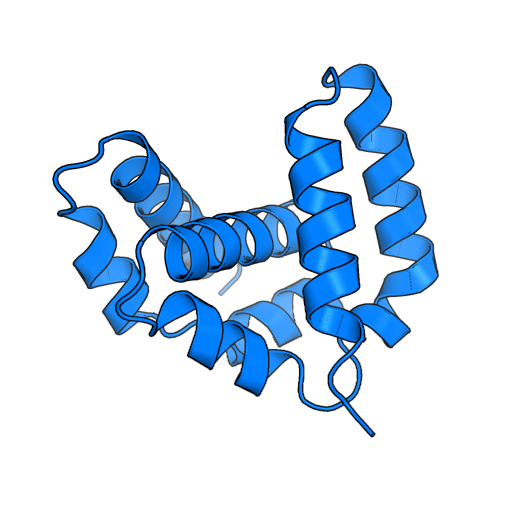5.866 9.390 1.00 93.12 110 GLN A O 1
ATOM 861 N N . ARG A 1 111 ? 4.923 5.960 7.378 1.00 89.81 111 ARG A N 1
ATOM 862 C CA . ARG A 1 111 ? 3.581 6.104 7.934 1.00 89.81 111 ARG A CA 1
ATOM 863 C C . ARG A 1 111 ? 3.157 4.869 8.714 1.00 89.81 111 ARG A C 1
ATOM 865 O O . ARG A 1 111 ? 2.616 5.039 9.797 1.00 89.81 111 ARG A O 1
ATOM 872 N N . ILE A 1 112 ? 3.436 3.668 8.204 1.00 91.38 112 ILE A N 1
ATOM 873 C CA . ILE A 1 112 ? 3.155 2.399 8.895 1.00 91.38 112 ILE A CA 1
ATOM 874 C C . ILE A 1 112 ? 3.894 2.327 10.232 1.00 91.38 112 ILE A C 1
ATOM 876 O O . ILE A 1 112 ? 3.296 1.923 11.228 1.00 91.38 112 ILE A O 1
ATOM 880 N N . ILE A 1 113 ? 5.162 2.747 10.272 1.00 90.19 113 ILE A N 1
ATOM 881 C CA . ILE A 1 113 ? 5.956 2.791 11.507 1.00 90.19 113 ILE A CA 1
ATOM 882 C C . ILE A 1 113 ? 5.362 3.798 12.502 1.00 90.19 113 ILE A C 1
ATOM 884 O O . ILE A 1 113 ? 5.237 3.480 13.675 1.00 90.19 113 ILE A O 1
ATOM 888 N N . ALA A 1 114 ? 4.951 4.983 12.043 1.00 86.69 114 ALA A N 1
ATOM 889 C CA . ALA A 1 114 ? 4.438 6.048 12.909 1.00 86.69 114 ALA A CA 1
ATOM 890 C C . ALA A 1 114 ? 3.069 5.755 13.552 1.00 86.69 114 ALA A C 1
ATOM 892 O O . ALA A 1 114 ? 2.710 6.400 14.532 1.00 86.69 114 ALA A O 1
ATOM 893 N N . ILE A 1 115 ? 2.287 4.837 12.977 1.00 80.12 115 ILE A N 1
ATOM 894 C CA . ILE A 1 115 ? 0.964 4.423 13.483 1.00 80.12 115 ILE A CA 1
ATOM 895 C C . ILE A 1 115 ? 0.990 3.021 14.120 1.00 80.12 115 ILE A C 1
ATOM 897 O O . ILE A 1 115 ? -0.063 2.400 14.285 1.00 80.12 115 ILE A O 1
ATOM 901 N N . SER A 1 116 ? 2.176 2.454 14.358 1.00 60.72 116 SER A N 1
ATOM 902 C CA . SER A 1 116 ? 2.373 1.169 15.048 1.00 60.72 116 SER A CA 1
ATOM 903 C C . SER A 1 116 ? 2.762 1.388 16.496 1.00 60.72 116 SER A C 1
ATOM 905 O O . SER A 1 116 ? 2.305 0.559 17.308 1.00 60.72 116 SER A O 1
#

pLDDT: mean 76.48, std 17.94, range [31.52, 96.19]

Foldseek 3Di:
DPPPLVVVLLVLLVVLVVDDPVCVVVSLVVCAVCVCVNLPDCNLVVLLPQCPDPDPVSNLSSLSSLLVCLVRNDPVSVVSSLSNHPLVSLVVQCPPPDPSSNVSSVSNNVSSVVSD

Radius of gyration: 13.24 Å; chains: 1; bounding box: 34×33×28 Å

Secondary structure (DSSP, 8-state):
--SHHHHHHHHHHHHHHTS-HHHHHHHHHHHHHTHHHHHSTTHHHHHHHHHT-SSHHHHHHHHHHHHHHHHHS-HHHHHHHHHH--HHHHHHHTT-SSHHHHHHHHHHHHHHHHT-